Protein AF-A0A952EFM4-F1 (afdb_monomer_lite)

Foldseek 3Di:
DPPPVVVVVVVVVVVVVVVVVVVVVVVCVVVVVVVVVVVVVVVVPPDDPDDDDDDDQDPQQWDADPPPRDIDHDDDDDDDDDPVPDPPLVPQLQAADPELVRCVVNVHQWAFAPGRRDDVVQVPPNPGIGND

Radius of gyration: 43.61 Å; chains: 1; bounding box: 96×37×102 Å

Secondary structure (DSSP, 8-state):
--HHHHHHHHHHHHHHHHHHHHHHHHHHHHHHHHHHHHHHHHHHTS---------PPPTTSEEE-TTT--EEE----------TTS-TTTTSTTSPPSSHHHHHHTT-S-EETTSTT--GGG-SS-SSEET-

Structure (mmCIF, N/CA/C/O backbone):
data_AF-A0A952EFM4-F1
#
_entry.id   AF-A0A952EFM4-F1
#
loop_
_atom_site.group_PDB
_atom_site.id
_atom_site.type_symbol
_atom_site.label_atom_id
_atom_site.label_alt_id
_atom_site.label_comp_id
_atom_site.label_asym_id
_atom_site.label_entity_id
_atom_site.label_seq_id
_atom_site.pdbx_PDB_ins_code
_atom_site.Cartn_x
_atom_site.Cartn_y
_atom_site.Cartn_z
_atom_site.occupancy
_atom_site.B_iso_or_equiv
_atom_site.auth_seq_id
_atom_site.auth_comp_id
_atom_site.auth_asym_id
_atom_site.auth_atom_id
_atom_site.pdbx_PDB_model_num
ATOM 1 N N . MET A 1 1 ? -49.469 17.360 71.684 1.00 51.53 1 MET A N 1
ATOM 2 C CA . MET A 1 1 ? -48.528 17.646 70.579 1.00 51.53 1 MET A CA 1
ATOM 3 C C . MET A 1 1 ? -48.047 16.334 69.928 1.00 51.53 1 MET A C 1
ATOM 5 O O . MET A 1 1 ? -46.943 15.919 70.236 1.00 51.53 1 MET A O 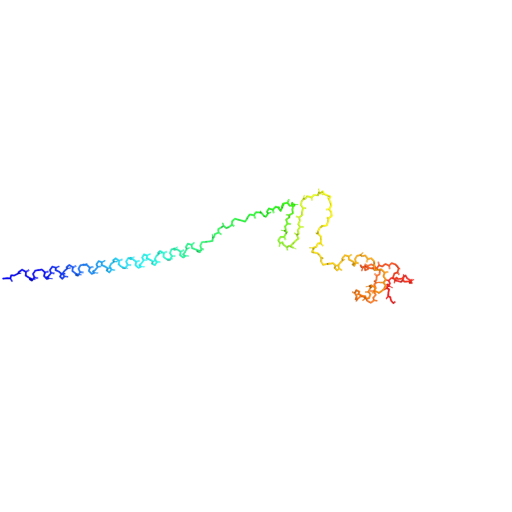1
ATOM 9 N N . PRO A 1 2 ? -48.835 15.648 69.068 1.00 57.03 2 PRO A N 1
ATOM 10 C CA . PRO A 1 2 ? -48.442 14.337 68.514 1.00 57.03 2 PRO A CA 1
ATOM 11 C C . PRO A 1 2 ? -47.948 14.353 67.049 1.00 57.03 2 PRO A C 1
ATOM 13 O O . PRO A 1 2 ? -47.694 13.301 66.479 1.00 57.03 2 PRO A O 1
ATOM 16 N N . LYS A 1 3 ? -47.827 15.517 66.393 1.00 58.16 3 LYS A N 1
ATOM 17 C CA . LYS A 1 3 ? -47.570 15.579 64.938 1.00 58.16 3 LYS A CA 1
ATOM 18 C C . LYS A 1 3 ? -46.103 15.409 64.513 1.00 58.16 3 LYS A C 1
ATOM 20 O O . LYS A 1 3 ? -45.869 15.184 63.332 1.00 58.16 3 LYS A O 1
ATOM 25 N N . LEU A 1 4 ? -45.133 15.514 65.428 1.00 58.22 4 LEU A N 1
ATOM 26 C CA . LEU A 1 4 ? -43.713 15.386 65.060 1.00 58.22 4 LEU A CA 1
ATOM 27 C C . LEU A 1 4 ? -43.255 13.929 64.892 1.00 58.22 4 LEU A C 1
ATOM 29 O O . LEU A 1 4 ? -42.336 13.689 64.118 1.00 58.22 4 LEU A O 1
ATOM 33 N N . ASP A 1 5 ? -43.903 12.970 65.556 1.00 67.50 5 ASP A N 1
ATOM 34 C CA . ASP A 1 5 ? -43.471 11.564 65.524 1.00 67.50 5 ASP A CA 1
ATOM 35 C C . ASP A 1 5 ? -43.833 10.889 64.184 1.00 67.50 5 ASP A C 1
ATOM 37 O O . ASP A 1 5 ? -42.993 10.283 63.527 1.00 67.50 5 ASP A O 1
ATOM 41 N N . SER A 1 6 ? -45.052 11.130 63.681 1.00 72.88 6 SER A N 1
ATOM 42 C CA . SER A 1 6 ? -45.507 10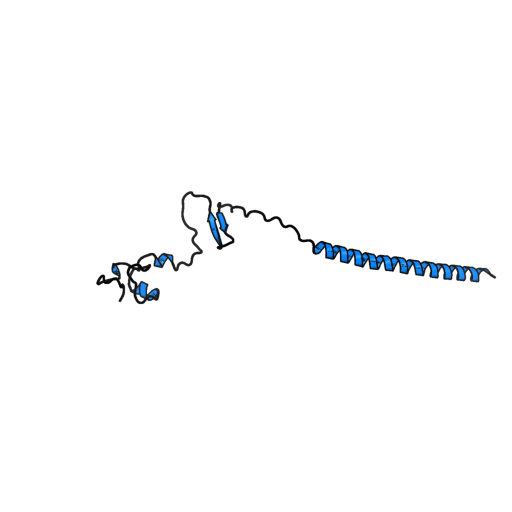.609 62.377 1.00 72.88 6 SER A CA 1
ATOM 43 C C . SER A 1 6 ? -44.646 11.103 61.211 1.00 72.88 6 SER A C 1
ATOM 45 O O . SER A 1 6 ? -44.294 10.326 60.334 1.00 72.88 6 SER A O 1
ATOM 47 N N . GLN A 1 7 ? -44.261 12.384 61.219 1.00 76.19 7 GLN A N 1
ATOM 48 C CA . GLN A 1 7 ? -43.443 12.979 60.156 1.00 76.19 7 GLN A CA 1
ATOM 49 C C . GLN A 1 7 ? -42.040 12.364 60.093 1.00 76.19 7 GLN A C 1
ATOM 51 O O . GLN A 1 7 ? -41.467 12.243 59.012 1.00 76.19 7 GLN A O 1
ATOM 56 N N . LEU A 1 8 ? -41.483 11.974 61.244 1.00 76.62 8 LEU A N 1
ATOM 57 C CA . LEU A 1 8 ? -40.181 11.320 61.306 1.00 76.62 8 LEU A CA 1
ATOM 58 C C . LEU A 1 8 ? -40.254 9.883 60.800 1.00 76.62 8 LEU A C 1
ATOM 60 O O . LEU A 1 8 ? -39.391 9.491 60.019 1.00 76.62 8 LEU A O 1
ATOM 64 N N . VAL A 1 9 ? -41.283 9.126 61.184 1.00 79.56 9 VAL A N 1
ATOM 65 C CA . VAL A 1 9 ? -41.481 7.754 60.692 1.00 79.56 9 VAL A CA 1
ATOM 66 C C . VAL A 1 9 ? -41.693 7.748 59.174 1.00 79.56 9 VAL A C 1
ATOM 68 O O . VAL A 1 9 ? -41.007 7.004 58.475 1.00 79.56 9 VAL A O 1
ATOM 71 N N . ASP A 1 10 ? -42.519 8.657 58.647 1.00 80.88 10 ASP A N 1
ATOM 72 C CA . ASP A 1 10 ? -42.738 8.809 57.201 1.00 80.88 10 ASP A CA 1
ATOM 73 C C . ASP A 1 10 ? -41.444 9.192 56.462 1.00 80.88 10 ASP A C 1
ATOM 75 O O . ASP A 1 10 ? -41.146 8.678 55.382 1.00 80.88 10 ASP A O 1
ATOM 79 N N . TYR A 1 11 ? -40.630 10.071 57.056 1.00 79.69 11 TYR A N 1
ATOM 80 C CA . TYR A 1 11 ? -39.335 10.459 56.501 1.00 79.69 11 TYR A CA 1
ATOM 81 C C . TYR A 1 11 ? -38.323 9.306 56.515 1.00 79.69 11 TYR A C 1
ATOM 83 O O . TYR A 1 11 ? -37.592 9.120 55.538 1.00 79.69 11 TYR A O 1
ATOM 91 N N . PHE A 1 12 ? -38.286 8.507 57.586 1.00 83.81 12 PHE A N 1
ATOM 92 C CA . PHE A 1 12 ? -37.435 7.320 57.671 1.00 83.81 12 PHE A CA 1
ATOM 93 C C . PHE A 1 12 ? -37.849 6.261 56.647 1.00 83.81 12 PHE A C 1
ATOM 95 O O . PHE A 1 12 ? -36.988 5.767 55.917 1.00 83.81 12 PHE A O 1
ATOM 102 N N . GLU A 1 13 ? -39.143 5.965 56.509 1.00 78.44 13 GLU A N 1
ATOM 103 C CA . GLU A 1 13 ? -39.627 5.026 55.491 1.00 78.44 13 GLU A CA 1
ATOM 104 C C . GLU A 1 13 ? -39.369 5.528 54.065 1.00 78.44 13 GLU A C 1
ATOM 106 O O . GLU A 1 13 ? -38.925 4.761 53.205 1.00 78.44 13 GLU A O 1
ATOM 111 N N . TYR A 1 14 ? -39.566 6.825 53.808 1.00 80.75 14 TYR A N 1
ATOM 112 C CA . TYR A 1 14 ? -39.260 7.442 52.517 1.00 80.75 14 TYR A CA 1
ATOM 113 C C . TYR A 1 14 ? -37.772 7.331 52.164 1.00 80.75 14 TYR A C 1
ATOM 115 O O . TYR A 1 14 ? -37.420 6.964 51.040 1.00 80.75 14 TYR A O 1
ATOM 123 N N . ARG A 1 15 ? -36.885 7.593 53.132 1.00 79.50 15 ARG A N 1
ATOM 124 C CA . ARG A 1 15 ? -35.429 7.494 52.953 1.00 79.50 15 ARG A CA 1
ATOM 125 C C . ARG A 1 15 ? -34.964 6.052 52.747 1.00 79.50 15 ARG A C 1
ATOM 127 O O . ARG A 1 15 ? -34.087 5.839 51.913 1.00 79.50 15 ARG A O 1
ATOM 134 N N . ILE A 1 16 ? -35.562 5.079 53.439 1.00 72.06 16 ILE A N 1
ATOM 135 C CA . ILE A 1 16 ? -35.290 3.647 53.221 1.00 72.06 16 ILE A CA 1
ATOM 136 C C . ILE A 1 16 ? -35.784 3.218 51.836 1.00 72.06 16 ILE A C 1
ATOM 138 O O . ILE A 1 16 ? -35.063 2.550 51.106 1.00 72.06 16 ILE A O 1
ATOM 142 N N . ARG A 1 17 ? -36.981 3.635 51.409 1.00 70.00 17 ARG A N 1
ATOM 143 C CA . ARG A 1 17 ? -37.503 3.287 50.077 1.00 70.00 17 ARG A CA 1
ATOM 144 C C . ARG A 1 17 ? -36.654 3.887 48.955 1.00 70.00 17 ARG A C 1
ATOM 146 O O . ARG A 1 17 ? -36.327 3.190 47.997 1.00 70.00 17 ARG A O 1
ATOM 153 N N . GLN A 1 18 ? -36.253 5.153 49.075 1.00 64.12 18 GLN A N 1
ATOM 154 C CA . GLN A 1 18 ? -35.337 5.775 48.116 1.00 64.12 18 GLN A CA 1
ATOM 155 C C . GLN A 1 18 ? -33.988 5.059 48.056 1.00 64.12 18 GLN A C 1
ATOM 157 O O . GLN A 1 18 ? -33.377 5.040 46.982 1.00 64.12 18 GLN A O 1
ATOM 162 N N . SER A 1 19 ? -33.536 4.448 49.162 1.00 60.91 19 SER A N 1
ATOM 163 C CA . SER A 1 19 ? -32.221 3.834 49.178 1.00 60.91 19 SER A CA 1
ATOM 164 C C . SER A 1 19 ? -32.116 2.571 48.334 1.00 60.91 19 SER A C 1
ATOM 166 O O . SER A 1 19 ? -31.229 2.424 47.493 1.00 60.91 19 SER A O 1
ATOM 168 N N . VAL A 1 20 ? -33.122 1.712 48.449 1.00 64.38 20 VAL A N 1
ATOM 169 C CA . VAL A 1 20 ? -33.212 0.478 47.661 1.00 64.38 20 VAL A CA 1
ATOM 170 C C . VAL A 1 20 ? -33.355 0.765 46.161 1.00 64.38 20 VAL A C 1
ATOM 172 O O . VAL A 1 20 ? -32.810 0.039 45.327 1.00 64.38 20 VAL A O 1
ATOM 175 N N . HIS A 1 21 ? -34.049 1.850 45.797 1.00 58.41 21 HIS A N 1
ATOM 176 C CA . HIS A 1 21 ? -34.221 2.242 44.397 1.00 58.41 21 HIS A CA 1
ATOM 177 C C . HIS A 1 21 ? -32.933 2.790 43.759 1.00 58.41 21 HIS A C 1
ATOM 179 O O . HIS A 1 21 ? -32.684 2.486 42.588 1.00 58.41 21 HIS A O 1
ATOM 185 N N . TYR A 1 22 ? -32.079 3.523 44.496 1.00 59.44 22 TYR A N 1
ATOM 186 C CA . TYR A 1 22 ? -30.791 3.977 43.945 1.00 59.44 22 TYR A CA 1
ATOM 187 C C . TYR A 1 22 ? -29.816 2.809 43.728 1.00 59.44 22 TYR A C 1
ATOM 189 O O . TYR A 1 22 ? -29.084 2.792 42.736 1.00 59.44 22 TYR A O 1
ATOM 197 N N . GLU A 1 23 ? -29.822 1.798 44.605 1.00 54.72 23 GLU A N 1
ATOM 198 C CA . GLU A 1 23 ? -28.943 0.624 44.478 1.00 54.72 23 GLU A CA 1
ATOM 199 C C . GLU A 1 23 ? -29.366 -0.277 43.325 1.00 54.72 23 GLU A C 1
ATOM 201 O O . GLU A 1 23 ? -28.517 -0.770 42.575 1.00 54.72 23 GLU A O 1
ATOM 206 N N . ALA A 1 24 ? -30.677 -0.448 43.142 1.00 55.47 24 ALA A N 1
ATOM 207 C CA . ALA A 1 24 ? -31.231 -1.143 41.993 1.00 55.47 24 ALA A CA 1
ATOM 208 C C . ALA A 1 24 ? -30.847 -0.423 40.689 1.00 55.47 24 ALA A C 1
ATOM 210 O O . ALA A 1 24 ? -30.202 -1.029 39.839 1.00 55.47 24 ALA A O 1
ATOM 211 N N . ALA A 1 25 ? -31.113 0.879 40.548 1.00 56.62 25 ALA A N 1
ATOM 212 C CA . ALA A 1 25 ? -30.768 1.624 39.332 1.00 56.62 25 ALA A CA 1
ATOM 213 C C . ALA A 1 25 ? -29.257 1.599 39.016 1.00 56.62 25 ALA A C 1
ATOM 215 O O . ALA A 1 25 ? -28.856 1.415 37.865 1.00 56.62 25 ALA A O 1
ATOM 216 N N . ALA A 1 26 ? -28.398 1.695 40.035 1.00 56.03 26 ALA A N 1
ATOM 217 C CA . ALA A 1 26 ? -26.946 1.665 39.860 1.00 56.03 26 ALA A CA 1
ATOM 218 C C . ALA A 1 26 ? -26.399 0.270 39.487 1.00 56.03 26 ALA A C 1
ATOM 220 O O . ALA A 1 26 ? -25.404 0.171 38.763 1.00 56.03 26 ALA A O 1
ATOM 221 N N . ARG A 1 27 ? -27.036 -0.821 39.941 1.00 57.41 27 ARG A N 1
ATOM 222 C CA . ARG A 1 27 ? -26.689 -2.197 39.530 1.00 57.41 27 ARG A CA 1
ATOM 223 C C . ARG A 1 27 ? -27.053 -2.465 38.071 1.00 57.41 27 ARG A C 1
ATOM 225 O O . ARG A 1 27 ? -26.271 -3.106 37.373 1.00 57.41 27 ARG A O 1
ATOM 232 N N . TRP A 1 28 ? -28.178 -1.924 37.607 1.00 56.75 28 TRP A N 1
ATOM 233 C CA . TRP A 1 28 ? -28.567 -1.990 36.199 1.00 56.75 28 TRP A CA 1
ATOM 234 C C . TRP A 1 28 ? -27.652 -1.111 35.341 1.00 56.75 28 TRP A C 1
ATOM 236 O O . TRP A 1 28 ? -27.175 -1.575 34.315 1.00 56.75 28 TRP A O 1
ATOM 246 N N . GLY A 1 29 ? -27.288 0.093 35.798 1.00 60.03 29 GLY A N 1
ATOM 247 C CA . GLY A 1 29 ? -26.357 0.981 35.088 1.00 60.03 29 GLY A CA 1
ATOM 248 C C . GLY A 1 29 ? -24.944 0.408 34.925 1.00 60.03 29 GLY A C 1
ATOM 249 O O . GLY A 1 29 ? -24.372 0.492 33.842 1.00 60.03 29 GLY A O 1
ATOM 250 N N . ARG A 1 30 ? -24.389 -0.239 35.961 1.00 66.38 30 ARG A N 1
ATOM 251 C CA . ARG A 1 30 ? -23.069 -0.897 35.877 1.00 66.38 30 ARG A CA 1
ATOM 252 C C . ARG A 1 30 ? -23.090 -2.150 35.003 1.00 66.38 30 ARG A C 1
ATOM 254 O O . ARG A 1 30 ? -22.182 -2.338 34.203 1.00 66.38 30 ARG A O 1
ATOM 261 N N . GLY A 1 31 ? -24.131 -2.978 35.120 1.00 74.19 31 GLY A N 1
ATOM 262 C CA . GLY A 1 31 ? -24.307 -4.146 34.254 1.00 74.19 31 GLY A CA 1
ATOM 263 C C . GLY A 1 31 ? -24.497 -3.751 32.789 1.00 74.19 31 GLY A C 1
ATOM 264 O O . GLY A 1 31 ? -23.876 -4.339 31.909 1.00 74.19 31 GLY A O 1
ATOM 265 N N . TYR A 1 32 ? -25.282 -2.702 32.538 1.00 78.62 32 TYR A N 1
ATOM 266 C CA . TYR A 1 32 ? -25.535 -2.171 31.203 1.00 78.62 32 TYR A CA 1
ATOM 267 C C . TYR A 1 32 ? -24.288 -1.522 30.596 1.00 78.62 32 TYR A C 1
ATOM 269 O O . TYR A 1 32 ? -23.980 -1.775 29.438 1.00 78.62 32 TYR A O 1
ATOM 277 N N . ALA A 1 33 ? -23.505 -0.770 31.376 1.00 82.69 33 ALA A N 1
ATOM 278 C CA . ALA A 1 33 ? -22.223 -0.230 30.923 1.00 82.69 33 ALA A CA 1
ATOM 279 C C . ALA A 1 33 ? -21.224 -1.345 30.565 1.00 82.69 33 ALA A C 1
ATOM 281 O O . ALA A 1 33 ? -20.625 -1.301 29.492 1.00 82.69 33 ALA A O 1
ATOM 282 N N . CYS A 1 34 ? -21.090 -2.379 31.404 1.00 82.12 34 CYS A N 1
ATOM 283 C CA . CYS A 1 34 ? -20.254 -3.541 31.091 1.00 82.12 34 CYS A CA 1
ATOM 284 C C . CYS A 1 34 ? -20.749 -4.295 29.847 1.00 82.12 34 CYS A C 1
ATOM 286 O O . CYS A 1 34 ? -19.933 -4.700 29.025 1.00 82.12 34 CYS A O 1
ATOM 288 N N . TYR A 1 35 ? -22.066 -4.450 29.680 1.00 82.25 35 TYR A N 1
ATOM 289 C CA . TYR A 1 35 ? -22.666 -5.083 28.504 1.00 82.25 35 TYR A CA 1
ATOM 290 C C . TYR A 1 35 ? -22.414 -4.273 27.224 1.00 82.25 35 TYR A C 1
ATOM 292 O O . TYR A 1 35 ? -21.996 -4.842 26.219 1.00 82.25 35 TYR A O 1
ATOM 300 N N . LEU A 1 36 ? -22.580 -2.945 27.265 1.00 87.19 36 LEU A N 1
ATOM 301 C CA . LEU A 1 36 ? -22.281 -2.060 26.136 1.00 87.19 36 LEU A CA 1
ATOM 302 C C . LEU A 1 36 ? -20.796 -2.112 25.759 1.00 87.19 36 LEU A C 1
ATOM 304 O O . LEU A 1 36 ? -20.480 -2.285 24.584 1.00 87.19 36 LEU A O 1
ATOM 308 N N . ILE A 1 37 ? -19.891 -2.047 26.739 1.00 85.44 37 ILE A N 1
ATOM 309 C CA . ILE A 1 37 ? -18.442 -2.142 26.502 1.00 85.44 37 ILE A CA 1
ATOM 310 C C . ILE A 1 37 ? -18.076 -3.510 25.910 1.00 85.44 37 ILE A C 1
ATOM 312 O O . ILE A 1 37 ? -17.365 -3.570 24.909 1.00 85.44 37 ILE A O 1
ATOM 316 N N . ALA A 1 38 ? -18.591 -4.606 26.474 1.00 85.44 38 ALA A N 1
ATOM 317 C CA . ALA A 1 38 ? -18.341 -5.954 25.964 1.00 85.44 38 ALA A CA 1
ATOM 318 C C . ALA A 1 38 ? -18.892 -6.144 24.541 1.00 85.44 38 ALA A C 1
ATOM 320 O O . ALA A 1 38 ? -18.207 -6.709 23.690 1.00 85.44 38 ALA A O 1
ATOM 321 N N . SER A 1 39 ? -20.093 -5.628 24.258 1.00 84.12 39 SER A N 1
ATOM 322 C CA . SER A 1 39 ? -20.697 -5.690 22.922 1.00 84.12 39 SER A CA 1
ATOM 323 C C . SER A 1 39 ? -19.916 -4.875 21.885 1.00 84.12 39 SER A C 1
ATOM 325 O O . SER A 1 39 ? -19.711 -5.349 20.771 1.00 84.12 39 SER A O 1
ATOM 327 N N . ALA A 1 40 ? -19.406 -3.695 22.257 1.00 86.38 40 ALA A N 1
ATOM 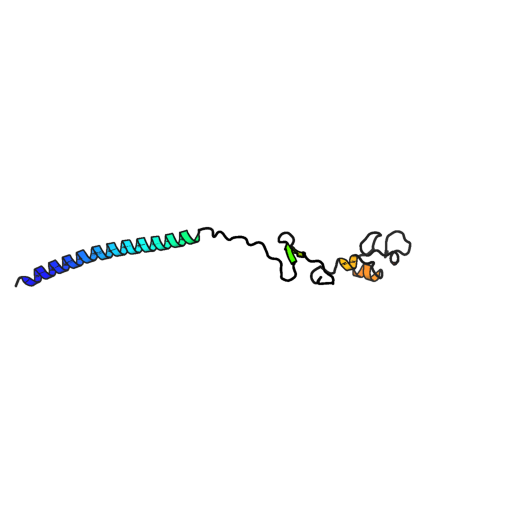328 C CA . ALA A 1 40 ? -18.578 -2.873 21.381 1.00 86.38 40 ALA A CA 1
ATOM 329 C C . ALA A 1 40 ? -17.243 -3.565 21.068 1.00 86.38 40 ALA A C 1
ATOM 331 O O . ALA A 1 40 ? -16.866 -3.664 19.905 1.00 86.38 40 ALA A O 1
ATOM 332 N N . LEU A 1 41 ? -16.559 -4.116 22.078 1.00 85.75 41 LEU A N 1
ATOM 333 C CA . LEU A 1 41 ? -15.313 -4.866 21.877 1.00 85.75 41 LEU A CA 1
ATOM 334 C C . LEU A 1 41 ? -15.518 -6.116 21.006 1.00 85.75 41 LEU A C 1
ATOM 336 O O . LEU A 1 41 ? -14.682 -6.401 20.152 1.00 85.75 41 LEU A O 1
ATOM 340 N N . ALA A 1 42 ? -16.639 -6.823 21.171 1.00 84.75 42 ALA A N 1
ATOM 341 C CA . ALA A 1 42 ? -16.995 -7.970 20.334 1.00 84.75 42 ALA A CA 1
ATOM 342 C C . ALA A 1 42 ? -17.322 -7.583 18.878 1.00 84.75 42 ALA A C 1
ATOM 344 O O . ALA A 1 42 ? -17.131 -8.388 17.972 1.00 84.75 42 ALA A O 1
ATOM 345 N N . ALA A 1 43 ? -17.793 -6.358 18.627 1.00 83.12 43 ALA A N 1
ATOM 346 C CA . ALA A 1 43 ? -18.018 -5.867 17.269 1.00 83.12 43 ALA A CA 1
ATOM 347 C C . ALA A 1 43 ? -16.704 -5.522 16.541 1.00 83.12 43 ALA A C 1
ATOM 349 O O . ALA A 1 43 ? -16.633 -5.667 15.322 1.00 83.12 43 ALA A O 1
ATOM 350 N N . LEU A 1 44 ? -15.649 -5.115 17.264 1.00 80.19 44 LEU A N 1
ATOM 351 C CA . LEU A 1 44 ? -14.330 -4.830 16.674 1.00 80.19 44 LEU A CA 1
ATOM 352 C C . LEU A 1 44 ? -13.579 -6.088 16.208 1.00 80.19 44 LEU A C 1
ATOM 354 O O . LEU A 1 44 ? -12.685 -5.983 15.372 1.00 80.19 44 LEU A O 1
ATOM 358 N N . SER A 1 45 ? -13.913 -7.266 16.736 1.00 79.81 45 SER A N 1
ATOM 359 C CA . SER A 1 45 ? -13.292 -8.537 16.342 1.00 79.81 45 SER A CA 1
ATOM 360 C C . SER A 1 45 ? -13.948 -9.194 15.122 1.00 79.81 45 SER A C 1
ATOM 362 O O . SER A 1 45 ? -13.502 -10.259 14.692 1.00 79.81 45 SER A O 1
ATOM 364 N N . LEU A 1 46 ? -14.973 -8.571 14.530 1.00 81.88 46 LEU A N 1
ATOM 365 C CA . LEU A 1 46 ? -15.551 -9.039 13.275 1.00 81.88 46 LEU A CA 1
ATOM 366 C C . LEU A 1 46 ? -14.548 -8.808 12.130 1.00 81.88 46 LEU A C 1
ATOM 368 O O . LEU A 1 46 ? -14.104 -7.674 11.932 1.00 81.88 46 LEU A O 1
ATOM 372 N N . PRO A 1 47 ? -14.180 -9.848 11.358 1.00 77.44 47 PRO A N 1
ATOM 373 C CA . PRO A 1 47 ? -13.294 -9.673 10.220 1.00 77.44 47 PRO A CA 1
ATOM 374 C C . PRO A 1 47 ? -13.992 -8.786 9.187 1.00 77.44 47 PRO A C 1
ATOM 376 O O . PRO A 1 47 ? -15.014 -9.162 8.612 1.00 77.44 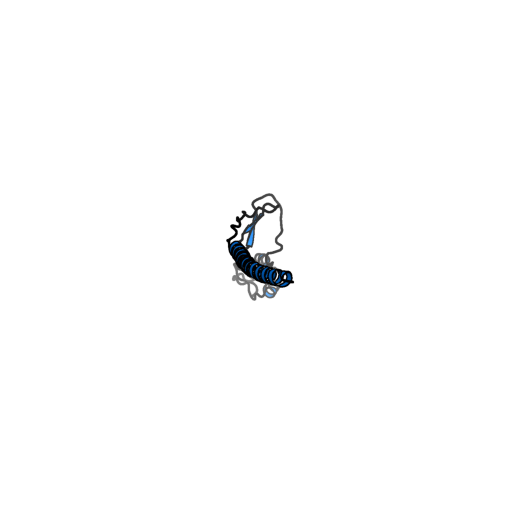47 PRO A O 1
ATOM 379 N N . ALA A 1 48 ? -13.440 -7.597 8.952 1.00 78.81 48 ALA A N 1
ATOM 380 C CA . ALA A 1 48 ? -13.863 -6.770 7.837 1.00 78.81 48 ALA A CA 1
ATOM 381 C C . ALA A 1 48 ? -13.529 -7.519 6.542 1.00 78.81 48 ALA A C 1
ATOM 383 O O . ALA A 1 48 ? -12.364 -7.816 6.265 1.00 78.81 48 ALA A O 1
ATOM 384 N N . VAL A 1 49 ? -14.554 -7.847 5.757 1.00 74.94 49 VAL A N 1
ATOM 385 C CA . VAL A 1 49 ? -14.366 -8.398 4.416 1.00 74.94 49 VAL A CA 1
ATOM 386 C C . VAL A 1 49 ? -13.909 -7.240 3.535 1.00 74.94 49 VAL A C 1
ATOM 388 O O . VAL A 1 49 ? -14.712 -6.440 3.066 1.00 74.94 49 VAL A O 1
ATOM 391 N N . VAL A 1 50 ? -12.595 -7.083 3.402 1.00 79.44 50 VAL A N 1
ATOM 392 C CA . VAL A 1 50 ? -11.998 -6.119 2.477 1.00 79.44 50 VAL A CA 1
ATOM 393 C C . VAL A 1 50 ? -11.956 -6.750 1.097 1.00 79.44 50 VAL A C 1
ATOM 395 O O . VAL A 1 50 ? -11.277 -7.753 0.880 1.00 79.44 50 VAL A O 1
ATOM 398 N N . ASP A 1 51 ? -12.712 -6.161 0.177 1.00 79.81 51 ASP A N 1
ATOM 399 C CA . ASP A 1 51 ? -12.749 -6.587 -1.212 1.00 79.81 51 ASP A CA 1
ATOM 400 C C . ASP A 1 51 ? -11.414 -6.245 -1.884 1.00 79.81 51 ASP A C 1
ATOM 402 O O . ASP A 1 51 ? -10.932 -5.108 -1.841 1.00 79.81 51 ASP A O 1
ATOM 406 N N . ALA A 1 52 ? -10.765 -7.253 -2.460 1.00 78.19 52 ALA A N 1
ATOM 407 C CA . ALA A 1 52 ? -9.483 -7.071 -3.117 1.00 78.19 52 ALA A CA 1
ATOM 408 C C . ALA A 1 52 ? -9.728 -6.520 -4.523 1.00 78.19 52 ALA A C 1
ATOM 410 O O . ALA A 1 52 ? -10.049 -7.260 -5.451 1.00 78.19 52 ALA A O 1
ATOM 411 N N . HIS A 1 53 ? -9.560 -5.211 -4.698 1.00 72.31 53 HIS A N 1
ATOM 412 C CA . HIS A 1 53 ? -9.680 -4.604 -6.018 1.00 72.31 53 HIS A CA 1
ATOM 413 C C . HIS A 1 53 ? -8.549 -5.080 -6.952 1.00 72.31 53 HIS A C 1
ATOM 415 O O . HIS A 1 53 ? -7.385 -5.131 -6.531 1.00 72.31 53 HIS A O 1
ATOM 421 N N . PRO A 1 54 ? -8.849 -5.408 -8.224 1.00 72.19 54 PRO A N 1
ATOM 422 C CA . PRO A 1 54 ? -7.816 -5.681 -9.212 1.00 72.19 54 PRO A CA 1
ATOM 423 C C . PRO A 1 54 ? -6.980 -4.414 -9.414 1.00 72.19 54 PRO A C 1
ATOM 425 O O . PRO A 1 54 ? -7.517 -3.325 -9.613 1.00 72.19 54 PRO A O 1
ATOM 428 N N . GLY A 1 55 ? -5.655 -4.548 -9.327 1.00 72.25 55 GLY A N 1
ATOM 429 C CA . GLY A 1 55 ? -4.738 -3.434 -9.544 1.00 72.25 55 GLY A CA 1
ATOM 430 C C . GLY A 1 55 ? -4.924 -2.878 -10.953 1.00 72.25 55 GLY A C 1
ATOM 431 O O . GLY A 1 55 ? -4.661 -3.575 -11.930 1.00 72.25 55 GLY A O 1
ATOM 432 N N . GLY A 1 56 ? -5.416 -1.643 -11.050 1.00 74.69 56 GLY A N 1
ATOM 433 C CA . GLY A 1 56 ? -5.576 -0.957 -12.325 1.00 74.69 56 GLY A CA 1
ATOM 434 C C . GLY A 1 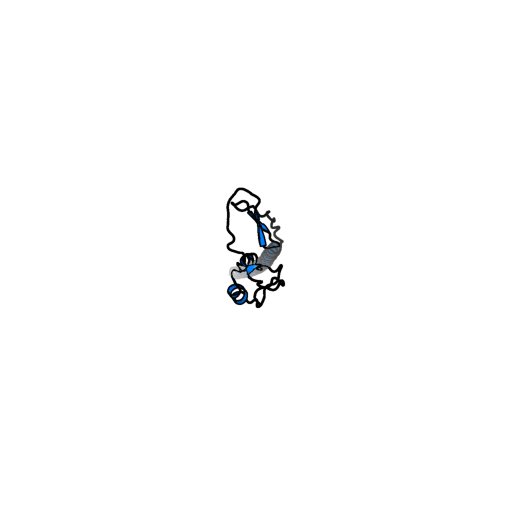56 ? -4.234 -0.745 -13.028 1.00 74.69 56 GLY A C 1
ATOM 435 O O . GLY A 1 56 ? -3.175 -0.697 -12.398 1.00 74.69 56 GLY A O 1
ATOM 436 N N . LEU A 1 57 ? -4.287 -0.600 -14.350 1.00 77.94 57 LEU A N 1
ATOM 437 C CA . LEU A 1 57 ? -3.152 -0.129 -15.138 1.00 77.94 57 LEU A CA 1
ATOM 438 C C . LEU A 1 57 ? -2.859 1.326 -14.745 1.00 77.94 57 LEU A C 1
ATOM 440 O O . LEU A 1 57 ? -3.784 2.116 -14.546 1.00 77.94 57 LEU A O 1
ATOM 444 N N . ALA A 1 58 ? -1.585 1.692 -14.644 1.00 82.12 58 ALA A N 1
ATOM 445 C CA . ALA A 1 58 ? -1.198 3.090 -14.514 1.00 82.12 58 ALA A CA 1
ATOM 446 C C . ALA A 1 58 ? -1.540 3.865 -15.803 1.00 82.12 58 ALA A C 1
ATOM 448 O O . ALA A 1 58 ? -1.859 3.274 -16.837 1.00 82.12 58 ALA A O 1
ATOM 449 N N . ALA A 1 59 ? -1.479 5.199 -15.747 1.00 81.19 59 ALA A N 1
ATOM 450 C CA . ALA A 1 59 ? -1.823 6.071 -16.878 1.00 81.19 59 ALA A CA 1
ATOM 451 C C . ALA A 1 59 ? -1.007 5.777 -18.154 1.00 81.19 59 ALA A C 1
ATOM 453 O O . ALA A 1 59 ? -1.448 6.070 -19.261 1.00 81.19 59 ALA A O 1
ATOM 454 N N . ASP A 1 60 ? 0.160 5.156 -18.003 1.00 84.94 60 ASP A N 1
ATOM 455 C CA . ASP A 1 60 ? 1.032 4.715 -19.087 1.00 84.94 60 ASP A CA 1
ATOM 456 C C . ASP A 1 60 ? 0.737 3.290 -19.598 1.00 84.94 60 ASP A C 1
ATOM 458 O O . ASP A 1 60 ? 1.445 2.776 -20.460 1.00 84.94 60 ASP A O 1
ATOM 462 N N . GLY A 1 61 ? -0.320 2.637 -19.107 1.00 85.88 61 GLY A N 1
ATOM 463 C CA . GLY A 1 61 ? -0.724 1.299 -19.547 1.00 85.88 61 GLY A CA 1
ATOM 464 C C . GLY A 1 61 ? 0.156 0.169 -19.006 1.00 85.88 61 GLY A C 1
ATOM 465 O O . GLY A 1 61 ? 0.169 -0.927 -19.579 1.00 85.88 61 GLY A O 1
ATOM 466 N N . CYS A 1 62 ? 0.889 0.422 -17.919 1.00 89.19 62 CYS A N 1
ATOM 467 C CA . CYS A 1 62 ? 1.757 -0.547 -17.257 1.00 89.19 62 CYS A CA 1
ATOM 468 C C . CYS A 1 62 ? 1.263 -0.901 -15.846 1.00 89.19 62 CYS A C 1
ATOM 470 O O . CYS A 1 62 ? 0.610 -0.095 -15.185 1.00 89.19 62 CYS A O 1
ATOM 472 N N . HIS A 1 63 ? 1.607 -2.090 -15.352 1.00 88.75 63 HIS A N 1
ATOM 473 C CA . HIS A 1 63 ? 1.356 -2.524 -13.974 1.00 88.75 63 HIS A CA 1
ATOM 474 C C . HIS A 1 63 ? 2.565 -3.269 -13.391 1.00 88.75 63 HIS A C 1
ATOM 476 O O . HIS A 1 63 ? 3.414 -3.751 -14.134 1.00 88.75 63 HIS A O 1
ATOM 482 N N . ASN A 1 64 ? 2.662 -3.347 -12.061 1.00 86.56 64 ASN A N 1
ATOM 483 C CA . ASN A 1 64 ? 3.749 -4.047 -11.369 1.00 86.56 64 ASN A CA 1
ATOM 484 C C . ASN A 1 64 ? 3.291 -5.436 -10.905 1.00 86.56 64 ASN A C 1
ATOM 486 O O . ASN A 1 64 ? 2.296 -5.567 -10.189 1.00 86.56 64 ASN A O 1
ATOM 490 N N . ASP A 1 65 ? 4.051 -6.465 -11.258 1.00 84.75 65 ASP A N 1
ATOM 491 C CA . ASP A 1 65 ? 3.854 -7.840 -10.821 1.00 84.75 65 ASP A CA 1
ATOM 492 C C . ASP A 1 65 ? 4.272 -8.008 -9.354 1.00 84.75 65 ASP A C 1
ATOM 494 O O . ASP A 1 65 ? 5.447 -7.911 -8.992 1.00 84.75 65 ASP A O 1
ATOM 498 N N . ARG A 1 66 ? 3.321 -8.354 -8.481 1.00 83.69 66 ARG A N 1
ATOM 499 C CA . ARG A 1 66 ? 3.594 -8.538 -7.042 1.00 83.69 66 ARG A CA 1
ATOM 500 C C . ARG A 1 66 ? 4.616 -9.649 -6.751 1.00 83.69 66 ARG A C 1
ATOM 502 O O . ARG A 1 66 ? 5.301 -9.589 -5.738 1.00 83.69 66 ARG A O 1
ATOM 509 N N . LYS A 1 67 ? 4.709 -10.675 -7.603 1.00 79.31 67 LYS A N 1
ATOM 510 C CA . LYS A 1 67 ? 5.533 -11.871 -7.337 1.00 79.31 67 LYS A CA 1
ATOM 511 C C . LYS A 1 67 ? 7.028 -11.667 -7.581 1.00 79.31 67 LYS A C 1
ATOM 513 O O . LYS A 1 67 ? 7.835 -12.349 -6.967 1.00 79.31 67 LYS A O 1
ATOM 518 N N . ASN A 1 68 ? 7.391 -10.785 -8.501 1.00 81.75 68 ASN A N 1
ATOM 519 C CA . ASN A 1 68 ? 8.773 -10.603 -8.956 1.00 81.75 68 ASN A CA 1
ATOM 520 C C . ASN A 1 68 ? 9.181 -9.117 -9.007 1.00 81.75 68 ASN A C 1
ATOM 522 O O . ASN A 1 68 ? 10.302 -8.816 -9.402 1.00 81.75 68 ASN A O 1
ATOM 526 N N . GLY A 1 69 ? 8.277 -8.199 -8.641 1.00 83.38 69 GLY A N 1
ATOM 527 C CA . GLY A 1 69 ? 8.492 -6.752 -8.689 1.00 83.38 69 GLY A CA 1
ATOM 528 C C . GLY A 1 69 ? 8.604 -6.182 -10.105 1.00 83.38 69 GLY A C 1
ATOM 529 O O . GLY A 1 69 ? 8.930 -5.009 -10.263 1.00 83.38 69 GLY A O 1
ATOM 530 N N . ARG A 1 70 ? 8.369 -6.989 -11.147 1.00 86.19 70 ARG A N 1
ATOM 531 C CA . ARG A 1 70 ? 8.604 -6.594 -12.536 1.00 86.19 70 ARG A CA 1
ATOM 532 C C . ARG A 1 70 ? 7.439 -5.764 -13.067 1.00 86.19 70 ARG A C 1
ATOM 534 O O . ARG A 1 70 ? 6.281 -6.124 -12.908 1.00 86.19 70 ARG A O 1
ATOM 541 N N . ARG A 1 71 ? 7.744 -4.663 -13.752 1.00 85.44 71 ARG A N 1
ATOM 542 C CA . ARG A 1 71 ? 6.744 -3.830 -14.426 1.00 85.44 71 ARG A CA 1
ATOM 543 C C . ARG A 1 71 ? 6.411 -4.394 -15.809 1.00 85.44 71 ARG A C 1
ATOM 545 O O . ARG A 1 71 ? 7.307 -4.552 -16.639 1.00 85.44 71 ARG A O 1
ATOM 552 N N . HIS A 1 72 ? 5.143 -4.701 -16.053 1.00 87.00 72 HIS A N 1
ATOM 553 C CA . HIS A 1 72 ? 4.618 -5.215 -17.315 1.00 87.00 72 HIS A CA 1
ATOM 554 C C . HIS A 1 72 ? 3.706 -4.180 -17.991 1.00 87.00 72 HIS A C 1
ATOM 556 O O . HIS A 1 72 ? 2.818 -3.619 -17.354 1.00 87.00 72 HIS A O 1
ATOM 562 N N . CYS A 1 73 ? 3.914 -3.924 -19.285 1.00 88.00 73 CYS A N 1
ATOM 563 C CA . CYS A 1 73 ? 3.195 -2.909 -20.062 1.00 88.00 73 CYS A CA 1
ATOM 564 C C . CYS A 1 73 ? 2.423 -3.547 -21.219 1.00 88.00 73 CYS A C 1
ATOM 566 O O . CYS A 1 73 ? 2.979 -4.373 -21.940 1.00 88.00 73 CYS A O 1
ATOM 568 N N . HIS A 1 74 ? 1.170 -3.130 -21.434 1.00 81.19 74 HIS A N 1
ATOM 569 C CA . HIS A 1 74 ? 0.291 -3.706 -22.464 1.00 81.19 74 HIS A CA 1
ATOM 570 C C . HIS A 1 74 ? 0.165 -2.865 -23.749 1.00 81.19 74 HIS A C 1
ATOM 572 O O . HIS A 1 74 ? -0.591 -3.253 -24.640 1.00 81.19 74 HIS A O 1
ATOM 578 N N . ARG A 1 75 ? 0.892 -1.741 -23.901 1.00 70.75 75 ARG A N 1
ATOM 579 C CA . ARG A 1 75 ? 0.857 -0.939 -25.141 1.00 70.75 75 ARG A CA 1
ATOM 580 C C . ARG A 1 75 ? 2.204 -0.888 -25.858 1.00 70.75 75 ARG A C 1
ATOM 582 O O . ARG A 1 75 ? 3.206 -0.483 -25.283 1.00 70.75 75 ARG A O 1
ATOM 589 N N . ALA A 1 76 ? 2.190 -1.230 -27.144 1.00 62.91 76 ALA A N 1
ATOM 590 C CA . ALA A 1 76 ? 3.303 -1.023 -28.061 1.00 62.91 76 ALA A CA 1
ATOM 591 C C . ALA A 1 76 ? 2.994 0.158 -28.987 1.00 62.91 76 ALA A C 1
ATOM 593 O O . ALA A 1 76 ? 2.057 0.081 -29.778 1.00 62.91 76 ALA A O 1
ATOM 594 N N . SER A 1 77 ? 3.775 1.236 -28.893 1.00 55.38 77 SER A N 1
ATOM 595 C CA . SER A 1 77 ? 4.062 2.167 -29.996 1.00 55.38 77 SER A CA 1
ATOM 596 C C . SER A 1 77 ? 5.267 3.042 -29.631 1.00 55.38 77 SER A C 1
ATOM 598 O O . SER A 1 77 ? 5.122 4.012 -28.903 1.00 55.38 77 SER A O 1
ATOM 600 N N . GLY A 1 78 ? 6.440 2.641 -30.136 1.00 60.34 78 GLY A N 1
ATOM 601 C CA . GLY A 1 78 ? 7.581 3.491 -30.506 1.00 60.34 78 GLY A CA 1
ATOM 602 C C . GLY A 1 78 ? 8.189 4.444 -29.469 1.00 60.34 78 GLY A C 1
ATOM 603 O O . GLY A 1 78 ? 7.689 5.544 -29.287 1.00 60.34 78 GLY A O 1
ATOM 604 N N . GLY A 1 79 ? 9.373 4.096 -28.950 1.00 48.91 79 GLY A N 1
ATOM 605 C CA . GLY A 1 79 ? 10.354 5.097 -28.499 1.00 48.91 79 GLY A CA 1
ATOM 606 C C . GLY A 1 79 ? 10.822 4.989 -27.047 1.00 48.91 79 GLY A C 1
ATOM 607 O O . GLY A 1 79 ? 10.265 5.617 -26.163 1.00 48.91 79 GLY A O 1
ATOM 608 N N . SER A 1 80 ? 11.893 4.212 -26.861 1.00 54.72 80 SER A N 1
ATOM 609 C CA . SER A 1 80 ? 13.083 4.497 -26.037 1.00 54.72 80 SER A CA 1
ATOM 610 C C . SER A 1 80 ? 12.964 4.985 -24.573 1.00 54.72 80 SER A C 1
ATOM 612 O O . SER A 1 80 ? 12.531 6.095 -24.293 1.00 54.72 80 SER A O 1
ATOM 614 N N . VAL A 1 81 ? 13.584 4.168 -23.706 1.00 53.06 81 VAL A N 1
ATOM 615 C CA . VAL A 1 81 ? 14.251 4.441 -22.413 1.00 53.06 81 VAL A CA 1
ATOM 616 C C . VAL A 1 81 ? 13.473 5.102 -21.270 1.00 53.06 81 VAL A C 1
ATOM 618 O O . VAL A 1 81 ? 13.384 6.313 -21.132 1.00 53.06 81 VAL A O 1
ATOM 621 N N . SER A 1 82 ? 13.133 4.270 -20.289 1.00 49.97 82 SER A N 1
ATOM 622 C CA . SER A 1 82 ? 13.537 4.535 -18.905 1.00 49.97 82 SER A CA 1
ATOM 623 C C . SER A 1 82 ? 14.018 3.215 -18.318 1.00 49.97 82 SER A C 1
ATOM 625 O O . SER A 1 82 ? 13.243 2.340 -17.937 1.00 49.97 82 SER A O 1
ATOM 627 N N . SER A 1 83 ? 15.331 3.025 -18.386 1.00 54.62 83 SER A N 1
ATOM 628 C CA . SER A 1 83 ? 16.061 1.979 -17.672 1.00 54.62 83 SER A CA 1
ATOM 629 C C . SER A 1 83 ? 17.011 2.643 -16.682 1.00 54.62 83 SER A C 1
ATOM 631 O O . SER A 1 83 ? 18.170 2.264 -16.584 1.00 54.62 83 SER A O 1
ATOM 633 N N . GLU A 1 84 ? 16.516 3.611 -15.919 1.00 53.62 84 GLU A N 1
ATOM 634 C CA . GLU A 1 84 ? 17.079 3.967 -14.622 1.00 53.62 84 GLU A CA 1
ATOM 635 C C . GLU A 1 84 ? 16.358 3.169 -13.533 1.00 53.62 84 GLU A C 1
ATOM 637 O O . GLU A 1 84 ? 15.613 3.728 -12.744 1.00 53.62 84 GLU A O 1
ATOM 642 N N . ASP A 1 85 ? 16.516 1.842 -13.565 1.00 49.47 85 ASP A N 1
ATOM 643 C CA . ASP A 1 85 ? 16.796 1.032 -12.366 1.00 49.47 85 ASP A CA 1
ATOM 644 C C . ASP A 1 85 ? 17.102 -0.425 -12.770 1.00 49.47 85 ASP A C 1
ATOM 646 O O . ASP A 1 85 ? 16.374 -1.379 -12.488 1.00 49.47 85 ASP A O 1
ATOM 650 N N . ARG A 1 86 ? 18.182 -0.614 -13.533 1.00 48.72 86 ARG A N 1
ATOM 651 C CA . ARG A 1 86 ? 18.826 -1.923 -13.687 1.00 48.72 86 ARG A CA 1
ATOM 652 C C . ARG A 1 86 ? 20.289 -1.720 -13.317 1.00 48.72 86 ARG A C 1
ATOM 654 O O . ARG A 1 86 ? 20.869 -0.745 -13.797 1.00 48.72 86 ARG A O 1
ATOM 661 N N . PRO A 1 87 ? 20.909 -2.594 -12.503 1.00 44.28 87 PRO A N 1
ATOM 662 C CA . PRO A 1 87 ? 22.313 -2.447 -12.157 1.00 44.28 87 PRO A CA 1
ATOM 663 C C . PRO A 1 87 ? 23.112 -2.378 -13.458 1.00 44.28 87 PRO A C 1
ATOM 665 O O . PRO A 1 87 ? 23.183 -3.359 -14.203 1.00 44.28 87 PRO A O 1
ATOM 668 N N . GLN A 1 88 ? 23.703 -1.213 -13.734 1.00 46.81 88 GLN A N 1
ATOM 669 C CA . GLN A 1 88 ? 24.459 -0.899 -14.955 1.00 46.81 88 GLN A CA 1
ATOM 670 C C . GLN A 1 88 ? 25.721 -1.763 -15.136 1.00 46.81 88 GLN A C 1
ATOM 672 O O . GLN A 1 88 ? 26.533 -1.526 -16.019 1.00 46.81 88 GLN A O 1
ATOM 677 N N . ARG A 1 89 ? 25.889 -2.813 -14.329 1.00 50.84 89 ARG A N 1
ATOM 678 C CA . ARG A 1 89 ? 27.027 -3.724 -14.377 1.00 50.84 89 ARG A CA 1
ATOM 679 C C . ARG A 1 89 ? 26.893 -4.849 -15.399 1.00 50.84 89 ARG A C 1
ATOM 681 O O . ARG A 1 89 ? 27.903 -5.477 -15.670 1.00 50.84 89 ARG A O 1
ATOM 688 N N . LEU A 1 90 ? 25.704 -5.139 -15.940 1.00 51.78 90 LEU A N 1
ATOM 689 C CA . LEU A 1 90 ? 25.486 -6.341 -16.773 1.00 51.78 90 LEU A CA 1
ATOM 690 C C . LEU A 1 90 ? 25.389 -6.075 -18.283 1.00 51.78 90 LEU A C 1
ATOM 692 O O . LEU A 1 90 ? 25.615 -6.985 -19.074 1.00 51.78 90 LEU A O 1
ATOM 696 N N . THR A 1 91 ? 25.055 -4.856 -18.706 1.00 49.69 91 THR A N 1
ATOM 697 C CA . THR A 1 91 ? 24.917 -4.535 -20.138 1.00 49.69 91 THR A CA 1
ATOM 698 C C . THR A 1 91 ? 26.240 -4.147 -20.782 1.00 49.69 91 THR A C 1
ATOM 700 O O . THR A 1 91 ? 26.427 -4.429 -21.960 1.00 49.69 91 THR A O 1
ATOM 703 N N . ASP A 1 92 ? 27.175 -3.586 -20.012 1.00 52.88 92 ASP A N 1
ATOM 704 C CA . ASP A 1 92 ? 28.534 -3.320 -20.498 1.00 52.88 92 ASP A CA 1
ATOM 705 C C . ASP A 1 92 ? 29.341 -4.619 -20.643 1.00 52.88 92 ASP A C 1
ATOM 707 O O . ASP A 1 92 ? 30.127 -4.765 -21.568 1.00 52.88 92 ASP A O 1
ATOM 711 N N . GLN A 1 93 ? 29.037 -5.633 -19.821 1.00 53.75 93 GLN A N 1
ATOM 712 C CA . GLN A 1 93 ? 29.598 -6.979 -19.975 1.00 53.75 93 GLN A CA 1
ATOM 713 C C . GLN A 1 93 ? 29.147 -7.657 -21.275 1.00 53.75 93 GLN A C 1
ATOM 715 O O . GLN A 1 93 ? 29.819 -8.550 -21.757 1.00 53.75 93 GLN A O 1
ATOM 720 N N . SER A 1 94 ? 28.025 -7.264 -21.887 1.00 60.34 94 SER A N 1
ATOM 721 C CA . SER A 1 94 ? 27.605 -7.872 -23.163 1.00 60.34 94 SER A CA 1
ATOM 722 C C . SER A 1 94 ? 28.345 -7.295 -24.378 1.00 60.34 94 SER A C 1
ATOM 724 O O . SER A 1 94 ? 28.245 -7.858 -25.468 1.00 60.34 94 SER A O 1
ATOM 726 N N . ARG A 1 95 ? 29.077 -6.183 -24.220 1.00 78.62 95 ARG A N 1
ATOM 727 C CA . ARG A 1 95 ? 29.900 -5.583 -25.275 1.00 78.62 95 ARG A CA 1
ATOM 728 C C . ARG A 1 95 ? 31.352 -5.999 -25.070 1.00 78.62 95 ARG A C 1
ATOM 730 O O . ARG A 1 95 ? 31.836 -6.005 -23.947 1.00 78.62 95 ARG A O 1
ATOM 737 N N . ALA A 1 96 ? 32.046 -6.335 -26.156 1.00 85.75 96 ALA A N 1
ATOM 738 C CA . ALA A 1 96 ? 33.463 -6.667 -26.078 1.00 85.75 96 ALA A CA 1
ATOM 739 C C . ALA A 1 96 ? 34.259 -5.518 -25.433 1.00 85.75 96 ALA A C 1
ATOM 741 O O . ALA A 1 96 ? 34.058 -4.355 -25.803 1.00 85.75 96 ALA A O 1
ATOM 742 N N . PHE A 1 97 ? 35.147 -5.839 -24.487 1.00 87.88 97 PHE A N 1
ATOM 743 C CA . PHE A 1 97 ? 36.014 -4.845 -23.853 1.00 87.88 97 PHE A CA 1
ATOM 744 C C . PHE A 1 97 ? 36.872 -4.143 -24.907 1.00 87.88 97 PHE A C 1
ATOM 746 O O . PHE A 1 97 ? 37.287 -4.765 -25.880 1.00 87.88 97 PHE A O 1
ATOM 753 N N . SER A 1 98 ? 37.162 -2.854 -24.729 1.00 90.50 98 SER A N 1
ATOM 754 C CA . SER A 1 98 ? 38.014 -2.102 -25.661 1.00 90.50 98 SER A CA 1
ATOM 755 C C . SER A 1 98 ? 39.448 -2.622 -25.691 1.00 90.50 98 SER A C 1
ATOM 757 O O . SER A 1 98 ? 40.055 -2.695 -26.755 1.00 90.50 98 SER A O 1
ATOM 759 N N . ASP A 1 99 ? 39.983 -2.978 -24.525 1.00 90.75 99 ASP A N 1
ATOM 760 C CA . ASP A 1 99 ? 41.368 -3.381 -24.325 1.00 90.75 99 ASP A CA 1
ATOM 761 C C . ASP A 1 99 ? 41.537 -4.210 -23.039 1.00 90.75 99 ASP A C 1
ATOM 763 O O . ASP A 1 99 ? 40.637 -4.316 -22.201 1.00 90.75 99 ASP A O 1
ATOM 767 N N . CYS A 1 100 ? 42.727 -4.780 -22.852 1.00 92.06 100 CYS A N 1
ATOM 768 C CA . CYS A 1 100 ? 43.044 -5.577 -21.666 1.00 92.06 100 CYS A CA 1
ATOM 769 C C . CYS A 1 100 ? 43.123 -4.760 -20.371 1.00 92.06 100 CYS A C 1
ATOM 771 O O . CYS A 1 100 ? 43.012 -5.320 -19.279 1.00 92.06 100 CYS A O 1
ATOM 773 N N . THR A 1 101 ? 43.280 -3.437 -20.464 1.00 91.31 101 THR A N 1
ATOM 774 C CA . THR A 1 101 ? 43.183 -2.540 -19.306 1.00 91.31 101 THR A CA 1
ATOM 775 C C . THR A 1 101 ? 41.765 -2.535 -18.754 1.00 91.31 101 THR A C 1
ATOM 777 O O . THR A 1 101 ? 41.590 -2.681 -17.545 1.00 91.31 101 THR A O 1
ATOM 780 N N . ALA A 1 102 ? 40.755 -2.441 -19.625 1.00 88.62 102 ALA A N 1
ATOM 781 C CA . ALA A 1 102 ? 39.354 -2.507 -19.225 1.00 88.62 102 ALA A CA 1
ATOM 782 C C . ALA A 1 102 ? 38.989 -3.865 -18.600 1.00 88.62 102 ALA A C 1
ATOM 784 O O . ALA A 1 102 ? 38.292 -3.895 -17.587 1.00 88.62 102 ALA A O 1
ATOM 785 N N . VAL A 1 103 ? 39.521 -4.975 -19.131 1.00 89.56 103 VAL A N 1
ATOM 786 C CA . VAL A 1 103 ? 39.334 -6.328 -18.562 1.00 89.56 103 VAL A CA 1
ATOM 787 C C . VAL A 1 103 ? 39.867 -6.398 -17.124 1.00 89.56 103 VAL A C 1
ATOM 789 O O . VAL A 1 103 ? 39.153 -6.818 -16.210 1.00 89.56 103 VAL A O 1
ATOM 792 N N . ARG A 1 104 ? 41.089 -5.898 -16.891 1.00 88.00 104 ARG A N 1
ATOM 793 C CA . ARG A 1 104 ? 41.703 -5.855 -15.552 1.00 88.00 104 ARG A CA 1
ATOM 794 C C . ARG A 1 104 ? 40.989 -4.893 -14.608 1.00 88.00 104 ARG A C 1
ATOM 796 O O . ARG A 1 104 ? 40.789 -5.224 -13.442 1.00 88.00 104 ARG A O 1
ATOM 803 N N . ALA A 1 105 ? 40.555 -3.734 -15.101 1.00 87.06 105 ALA A N 1
ATOM 804 C CA . ALA A 1 105 ? 39.764 -2.774 -14.331 1.00 87.06 105 ALA A CA 1
ATOM 805 C C . ALA A 1 105 ? 38.397 -3.347 -13.916 1.00 87.06 105 ALA A C 1
ATOM 807 O O . ALA A 1 105 ? 37.890 -3.025 -12.841 1.00 87.06 105 ALA A O 1
ATOM 808 N N . ALA A 1 106 ? 37.828 -4.245 -14.726 1.00 84.44 106 ALA A N 1
ATOM 809 C CA . ALA A 1 106 ? 36.626 -5.005 -14.392 1.00 84.44 106 ALA A CA 1
ATOM 810 C C . ALA A 1 106 ? 36.876 -6.136 -13.371 1.00 84.44 106 ALA A C 1
ATOM 812 O O . ALA A 1 106 ? 35.923 -6.768 -12.914 1.00 84.44 106 ALA A O 1
ATOM 813 N N . GLY A 1 107 ? 38.133 -6.371 -12.975 1.00 84.31 107 GLY A N 1
ATOM 814 C CA . GLY A 1 107 ? 38.526 -7.392 -12.004 1.00 84.31 107 GLY A CA 1
ATOM 815 C C . GLY A 1 107 ? 38.734 -8.784 -12.603 1.00 84.31 107 GLY A C 1
ATOM 816 O O . GLY A 1 107 ? 38.885 -9.744 -11.850 1.00 84.31 107 GLY A O 1
ATOM 817 N N . ALA A 1 108 ? 38.752 -8.906 -13.933 1.00 82.25 108 ALA A N 1
ATOM 818 C CA . ALA A 1 108 ? 39.093 -10.142 -14.626 1.00 82.25 108 ALA A CA 1
ATOM 819 C C . ALA A 1 108 ? 40.585 -10.149 -14.997 1.00 82.25 108 ALA A C 1
ATOM 821 O O . ALA A 1 108 ? 41.122 -9.164 -15.498 1.00 82.25 108 ALA A O 1
ATOM 822 N N . ALA A 1 109 ? 41.266 -11.269 -14.749 1.00 82.12 109 ALA A N 1
ATOM 823 C CA . ALA A 1 109 ? 42.660 -11.447 -15.158 1.00 82.12 109 ALA A CA 1
ATOM 824 C C . ALA A 1 109 ? 42.787 -11.926 -16.615 1.00 82.12 109 ALA A C 1
ATOM 826 O O . ALA A 1 109 ? 43.753 -11.577 -17.276 1.00 82.12 109 ALA A O 1
ATOM 827 N N . THR A 1 110 ? 41.806 -12.692 -17.101 1.00 88.38 110 THR A N 1
ATOM 828 C CA . THR A 1 110 ? 41.684 -13.196 -18.479 1.00 88.38 110 THR A CA 1
ATOM 829 C C . THR A 1 110 ? 40.208 -13.188 -18.883 1.00 88.38 110 THR A C 1
ATOM 831 O O . THR A 1 110 ? 39.330 -13.191 -18.015 1.00 88.38 110 THR A O 1
ATOM 834 N N . VAL A 1 111 ? 39.925 -13.174 -20.187 1.00 90.12 111 VAL A N 1
ATOM 835 C CA . VAL A 1 111 ? 38.564 -13.254 -20.748 1.00 90.12 111 VAL A CA 1
ATOM 836 C C . VAL A 1 111 ? 38.509 -14.361 -21.796 1.00 90.12 111 VAL A C 1
ATOM 838 O O . VAL A 1 111 ? 39.324 -14.374 -22.710 1.00 90.12 111 VAL A O 1
ATOM 841 N N . ARG A 1 112 ? 37.583 -15.319 -21.690 1.00 93.06 112 ARG A N 1
ATOM 842 C CA . ARG A 1 112 ? 37.570 -16.497 -22.574 1.00 93.06 112 ARG A CA 1
ATOM 843 C C . ARG A 1 112 ? 36.577 -16.345 -23.713 1.00 93.06 112 ARG A C 1
ATOM 845 O O . ARG A 1 112 ? 35.576 -15.640 -23.609 1.00 93.06 112 ARG A O 1
ATOM 852 N N . ARG A 1 113 ? 36.815 -17.062 -24.809 1.00 90.50 113 ARG A N 1
ATOM 853 C CA . ARG A 1 113 ? 35.873 -17.144 -25.930 1.00 90.50 113 ARG A CA 1
ATOM 854 C C . ARG A 1 113 ? 34.503 -17.630 -25.442 1.00 90.50 113 ARG A C 1
ATOM 856 O O . ARG A 1 113 ? 34.382 -18.728 -24.909 1.00 90.50 113 ARG A O 1
ATOM 863 N N . GLY A 1 114 ? 33.473 -16.819 -25.675 1.00 85.94 114 GLY A N 1
ATOM 864 C CA . GLY A 1 114 ? 32.103 -17.081 -25.219 1.00 85.94 114 GLY A CA 1
ATOM 865 C C . GLY A 1 114 ? 31.733 -16.373 -23.915 1.00 85.94 114 GLY A C 1
ATOM 866 O O . GLY A 1 114 ? 30.544 -16.290 -23.608 1.00 85.94 114 GLY A O 1
ATOM 867 N N . ASP A 1 115 ? 32.708 -15.803 -23.200 1.00 87.38 115 ASP A N 1
ATOM 868 C CA . ASP A 1 115 ? 32.417 -14.941 -22.063 1.00 87.38 115 ASP A CA 1
ATOM 869 C C . ASP A 1 115 ? 31.816 -13.611 -22.537 1.00 87.38 115 ASP A C 1
ATOM 871 O O . ASP A 1 115 ? 32.218 -13.059 -23.573 1.00 87.38 115 ASP A O 1
ATOM 875 N N . PRO A 1 116 ? 30.873 -13.051 -21.761 1.00 83.31 116 PRO A N 1
ATOM 876 C CA . PRO A 1 116 ? 30.413 -11.691 -21.969 1.00 83.31 116 PRO A CA 1
ATOM 877 C C . PRO A 1 116 ? 31.619 -10.741 -21.843 1.00 83.31 116 PRO A C 1
ATOM 879 O O . PRO A 1 116 ? 32.270 -10.670 -20.802 1.00 83.31 116 PRO A O 1
ATOM 882 N N . GLY A 1 117 ? 31.937 -10.046 -22.939 1.00 86.50 117 GLY A N 1
ATOM 883 C CA . GLY A 1 117 ? 33.048 -9.097 -23.013 1.00 86.50 117 GLY A CA 1
ATOM 884 C C . GLY A 1 117 ? 34.236 -9.578 -23.846 1.00 86.50 117 GLY A C 1
ATOM 885 O O . GLY A 1 117 ? 35.138 -8.785 -24.120 1.00 86.50 117 GLY A O 1
ATOM 886 N N . TYR A 1 118 ? 34.234 -10.830 -24.314 1.00 90.50 118 TYR A N 1
ATOM 887 C CA . TYR A 1 118 ? 35.261 -11.319 -25.232 1.00 90.50 118 TYR A CA 1
ATOM 888 C C . TYR A 1 118 ? 35.172 -10.625 -26.598 1.00 90.50 118 TYR A C 1
ATOM 890 O O . TYR A 1 118 ? 34.107 -10.540 -27.214 1.00 90.50 118 TYR A O 1
ATOM 898 N N . GLY A 1 119 ? 36.319 -10.172 -27.095 1.00 89.94 119 GLY A N 1
ATOM 899 C CA . GLY A 1 119 ? 36.502 -9.717 -28.466 1.00 89.94 119 GLY A CA 1
ATOM 900 C C . GLY A 1 119 ? 37.766 -10.336 -29.043 1.00 89.94 119 GLY A C 1
ATOM 901 O O . GLY A 1 119 ? 38.759 -10.475 -28.336 1.00 89.94 119 GLY A O 1
ATOM 902 N N . GLN A 1 120 ? 37.740 -10.692 -30.328 1.00 89.69 120 GLN A N 1
ATOM 903 C CA . GLN A 1 120 ? 38.884 -11.317 -31.003 1.00 89.69 120 GLN A CA 1
ATOM 904 C C . GLN A 1 120 ? 40.150 -10.443 -30.954 1.00 89.69 120 GLN A C 1
ATOM 906 O O . GLN A 1 120 ? 41.259 -10.950 -30.995 1.00 89.69 120 GLN A O 1
ATOM 911 N N . HIS A 1 121 ? 40.001 -9.124 -30.813 1.00 90.44 121 HIS A N 1
ATOM 912 C CA . HIS A 1 121 ? 41.121 -8.191 -30.668 1.00 90.44 121 HIS A CA 1
ATOM 913 C C . HIS A 1 121 ? 41.849 -8.282 -29.316 1.00 90.44 121 HIS A C 1
ATOM 915 O O . HIS A 1 121 ? 42.915 -7.690 -29.174 1.00 90.44 121 HIS A O 1
ATOM 921 N N . LEU A 1 122 ? 41.285 -8.987 -28.331 1.00 92.44 122 LEU A N 1
ATOM 922 C CA . LEU A 1 122 ? 41.893 -9.223 -27.016 1.00 92.44 122 LEU A CA 1
ATOM 923 C C . LEU A 1 122 ? 42.744 -10.503 -26.981 1.00 92.44 122 LEU A C 1
ATOM 925 O O . LEU A 1 122 ? 43.516 -10.693 -26.046 1.00 92.44 122 LEU A O 1
ATOM 929 N N . ASP A 1 123 ? 42.586 -11.364 -27.984 1.00 93.25 123 ASP A N 1
ATOM 930 C CA . ASP A 1 123 ? 43.167 -12.699 -28.106 1.00 93.25 123 ASP A CA 1
ATOM 931 C C . ASP A 1 123 ? 44.159 -12.685 -29.281 1.00 93.25 123 ASP A C 1
ATOM 933 O O . ASP A 1 123 ? 43.799 -12.848 -30.452 1.00 93.25 123 ASP A O 1
ATOM 937 N N . ARG A 1 124 ? 45.412 -12.331 -28.974 1.00 91.25 124 ARG A N 1
ATOM 938 C CA . ARG A 1 124 ? 46.429 -12.013 -29.987 1.00 91.25 124 ARG A CA 1
ATOM 939 C C . ARG A 1 124 ? 46.846 -13.244 -30.791 1.00 91.25 124 ARG A C 1
ATOM 941 O O . ARG A 1 124 ? 47.162 -13.105 -31.974 1.00 91.25 124 ARG A O 1
ATOM 948 N N . ASP A 1 125 ? 46.891 -14.409 -30.163 1.00 91.81 125 ASP A N 1
ATOM 949 C CA . ASP A 1 125 ? 47.316 -15.674 -30.762 1.00 91.81 125 ASP A CA 1
ATOM 950 C C . ASP A 1 125 ? 46.136 -16.580 -31.170 1.00 91.81 125 ASP A C 1
ATOM 952 O O . ASP A 1 125 ? 46.332 -17.531 -31.927 1.00 91.81 125 ASP A O 1
ATOM 956 N N . ASN A 1 126 ? 44.904 -16.183 -30.833 1.00 91.44 126 ASN A N 1
ATOM 957 C CA . ASN A 1 126 ? 43.636 -16.835 -31.170 1.00 91.44 126 ASN A CA 1
ATOM 958 C C . ASN A 1 126 ? 43.428 -18.196 -30.492 1.00 91.44 126 ASN A C 1
ATOM 960 O O . ASN A 1 126 ? 42.670 -19.027 -31.010 1.00 91.44 126 ASN A O 1
ATOM 964 N N . ASP A 1 127 ? 44.041 -18.425 -29.334 1.00 92.94 127 ASP A N 1
ATOM 965 C CA . ASP A 1 127 ? 43.900 -19.671 -28.576 1.00 92.94 127 ASP A CA 1
ATOM 966 C C . ASP A 1 127 ? 42.554 -19.766 -27.813 1.00 92.94 127 ASP A C 1
ATOM 968 O O . ASP A 1 127 ? 42.125 -20.845 -27.391 1.00 92.94 127 ASP A O 1
ATOM 972 N N . GLY A 1 128 ? 41.816 -18.651 -27.732 1.00 92.62 128 GLY A N 1
ATOM 973 C CA . GLY A 1 128 ? 40.541 -18.528 -27.031 1.00 92.62 128 GLY A CA 1
ATOM 974 C C . GLY A 1 128 ? 40.633 -17.908 -25.635 1.00 92.62 128 GLY A C 1
ATOM 975 O O . GLY A 1 128 ? 39.599 -17.852 -24.956 1.00 92.62 128 GLY A O 1
ATOM 976 N N . ILE A 1 129 ? 41.805 -17.429 -25.217 1.00 92.81 129 ILE A N 1
ATOM 977 C CA . ILE A 1 129 ? 42.070 -16.751 -23.948 1.00 92.81 129 ILE A CA 1
ATOM 978 C C . ILE A 1 129 ? 42.582 -15.335 -24.245 1.00 92.81 129 ILE A C 1
ATOM 980 O O . ILE A 1 129 ? 43.716 -15.093 -24.624 1.00 92.81 129 ILE A O 1
ATOM 984 N N . GLY A 1 130 ? 41.717 -14.345 -24.047 1.00 91.94 130 GLY A N 1
ATO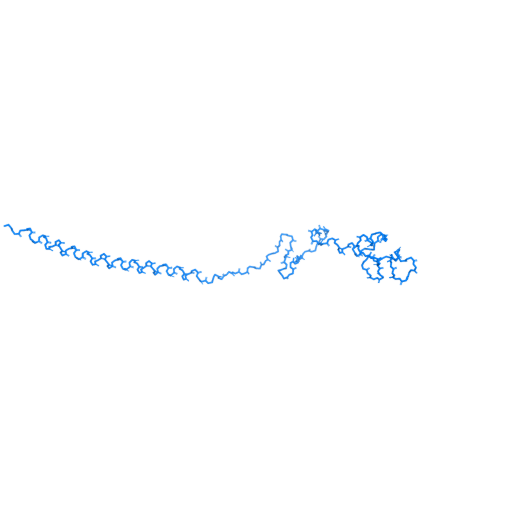M 985 C CA . GLY A 1 130 ? 42.080 -12.942 -24.183 1.00 91.94 130 GLY A CA 1
ATOM 986 C C . GLY A 1 130 ? 42.790 -12.395 -22.944 1.00 91.94 130 GLY A C 1
ATOM 987 O O . GLY A 1 130 ? 42.400 -12.691 -21.807 1.00 91.94 130 GLY A O 1
ATOM 988 N N . CYS A 1 131 ? 43.746 -11.494 -23.183 1.00 92.00 131 CYS A N 1
ATOM 989 C CA . CYS A 1 131 ? 44.446 -10.700 -22.166 1.00 92.00 131 CYS A CA 1
ATOM 990 C C . CYS A 1 131 ? 45.318 -11.468 -21.164 1.00 92.00 131 CYS A C 1
ATOM 992 O O . CYS A 1 131 ? 45.507 -10.994 -20.037 1.00 92.00 131 CYS A O 1
ATOM 994 N N . GLU A 1 132 ? 45.856 -12.608 -21.589 1.00 84.62 132 GLU A N 1
ATOM 995 C CA . GLU A 1 132 ? 46.974 -13.291 -20.926 1.00 84.62 132 GLU A CA 1
ATOM 996 C C . GLU A 1 132 ? 48.265 -12.454 -20.835 1.00 84.62 132 GLU A C 1
ATOM 998 O O . GLU A 1 132 ? 48.446 -11.492 -21.626 1.00 84.62 132 GLU A O 1
#

pLDDT: mean 76.09, std 13.91, range [44.28, 93.25]

Sequence (132 aa):
MPKLDSQLVDYFEYRIRQSVHYEAAARWGRGYACYLIASALAALSLPAVVDAHPGGLAADGCHNDRKNGRRHCHRASGGSVSSEDRPQRLTDQSRAFSDCTAVRAAGAATVRRGDPGYGQHLDRDNDGIGCE